Protein AF-A0A959HBD2-F1 (afdb_monomer)

Nearest PDB structures (foldseek):
  2qud-assembly1_B  TM=4.419E-01  e=8.909E+00  Pseudomonas phage PP7
  7o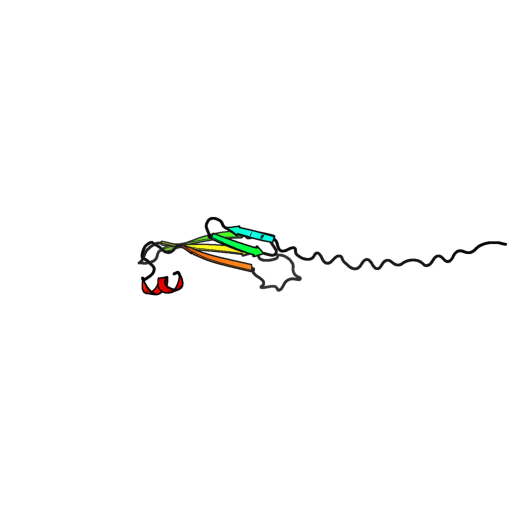fh-assembly1_A  TM=2.709E-01  e=4.183E+00  Enterobacteria phage f1

Mean predicted aligned error: 11.78 Å

Structure (mmCIF, N/CA/C/O backbone):
data_AF-A0A959HBD2-F1
#
_entry.id   AF-A0A959HBD2-F1
#
loop_
_atom_site.group_PDB
_atom_site.id
_atom_site.type_symbol
_atom_site.label_atom_id
_atom_site.label_alt_id
_atom_site.label_comp_id
_atom_site.label_asym_id
_atom_site.label_entity_id
_atom_site.label_seq_id
_atom_site.pdbx_PDB_ins_code
_atom_site.Cartn_x
_atom_site.Cartn_y
_atom_site.Cartn_z
_atom_site.occupancy
_atom_site.B_iso_or_equiv
_atom_sit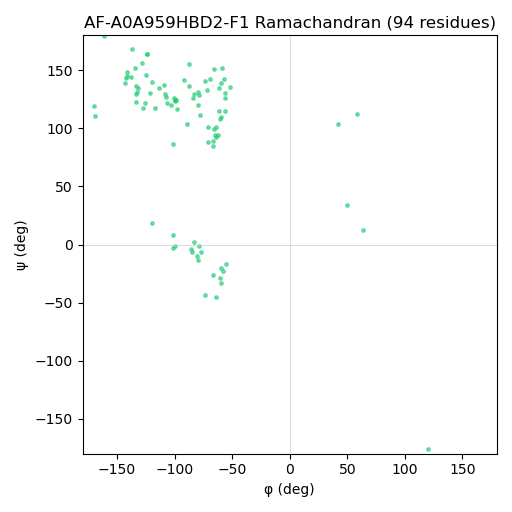e.auth_seq_id
_atom_site.auth_co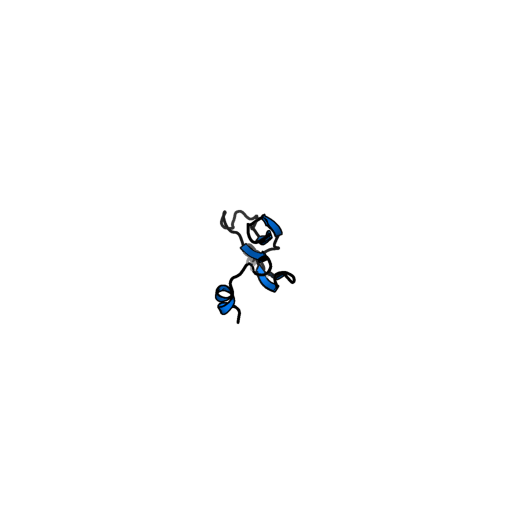mp_id
_atom_site.auth_asym_id
_atom_site.auth_atom_id
_atom_site.pdbx_PDB_model_num
ATOM 1 N N . MET A 1 1 ? 52.341 -26.672 -53.019 1.00 40.62 1 MET A N 1
ATOM 2 C CA . MET A 1 1 ? 52.830 -25.430 -52.376 1.00 40.62 1 MET A CA 1
ATOM 3 C C . MET A 1 1 ? 51.795 -24.353 -52.693 1.00 40.62 1 MET A C 1
ATOM 5 O O . MET A 1 1 ? 51.569 -24.148 -53.867 1.00 40.62 1 MET A O 1
ATOM 9 N N . ARG A 1 2 ? 51.063 -23.693 -51.794 1.00 46.66 2 ARG A N 1
ATOM 10 C CA . ARG A 1 2 ? 51.211 -23.466 -50.356 1.00 46.66 2 ARG A CA 1
ATOM 11 C C . ARG A 1 2 ? 49.883 -22.825 -49.862 1.00 46.66 2 ARG A C 1
ATOM 13 O O . ARG A 1 2 ? 49.542 -21.766 -50.361 1.00 46.66 2 ARG A O 1
ATOM 20 N N . HIS A 1 3 ? 49.195 -23.506 -48.935 1.00 43.81 3 HIS A N 1
ATOM 21 C CA . HIS A 1 3 ? 48.208 -23.046 -47.921 1.00 43.81 3 HIS A CA 1
ATOM 22 C C . HIS A 1 3 ? 46.924 -22.313 -48.384 1.00 43.81 3 HIS A C 1
ATOM 24 O O . HIS A 1 3 ? 46.981 -21.236 -48.956 1.00 43.81 3 HIS A O 1
ATOM 30 N N . CYS A 1 4 ? 45.725 -22.900 -48.238 1.00 53.12 4 CYS A N 1
ATOM 31 C CA . CYS A 1 4 ? 44.923 -22.971 -46.996 1.00 53.12 4 CYS A CA 1
ATOM 32 C C . CYS A 1 4 ? 44.910 -21.659 -46.199 1.00 53.12 4 CYS A C 1
ATOM 34 O O . CYS A 1 4 ? 45.856 -21.432 -45.456 1.00 53.12 4 CYS A O 1
ATOM 36 N N . LEU A 1 5 ? 43.819 -20.885 -46.259 1.00 47.75 5 LEU A N 1
ATOM 37 C CA . LEU A 1 5 ? 43.005 -20.601 -45.068 1.00 47.75 5 LEU A CA 1
ATOM 38 C C . LEU A 1 5 ? 41.682 -19.920 -45.468 1.00 47.75 5 LEU A C 1
ATOM 40 O O . LEU A 1 5 ? 41.653 -18.770 -45.894 1.00 47.75 5 LEU A O 1
ATOM 44 N N . PHE A 1 6 ? 40.588 -20.662 -45.311 1.00 52.94 6 PHE A N 1
ATOM 45 C CA . PHE A 1 6 ? 39.228 -20.141 -45.200 1.00 52.94 6 PHE A CA 1
ATOM 46 C C . PHE A 1 6 ? 39.175 -19.146 -44.029 1.00 52.94 6 PHE A C 1
ATOM 48 O O . PHE A 1 6 ? 39.332 -19.558 -42.882 1.00 52.94 6 PHE A O 1
ATOM 55 N N . ILE A 1 7 ? 38.919 -17.864 -44.287 1.00 58.25 7 ILE A N 1
ATOM 56 C CA . ILE A 1 7 ? 38.490 -16.927 -43.240 1.00 58.25 7 ILE A CA 1
ATOM 57 C C . ILE A 1 7 ? 36.980 -16.776 -43.396 1.00 58.25 7 ILE A C 1
ATOM 59 O O . ILE A 1 7 ? 36.477 -15.926 -44.126 1.00 58.25 7 ILE A O 1
ATOM 63 N N . PHE A 1 8 ? 36.259 -17.689 -42.748 1.00 49.16 8 PHE A N 1
ATOM 64 C CA . PHE A 1 8 ? 34.825 -17.580 -42.522 1.00 49.16 8 PHE A CA 1
ATOM 65 C C . PHE A 1 8 ? 34.641 -16.458 -41.494 1.00 49.16 8 PHE A C 1
ATOM 67 O O . PHE A 1 8 ? 34.942 -16.634 -40.313 1.00 49.16 8 PHE A O 1
ATOM 74 N N . LEU A 1 9 ? 34.264 -15.267 -41.963 1.00 55.44 9 LEU A N 1
ATOM 75 C CA . LEU A 1 9 ? 34.017 -14.109 -41.111 1.00 55.44 9 LEU A CA 1
ATOM 76 C C . LEU A 1 9 ? 32.791 -14.427 -40.244 1.00 55.44 9 LEU A C 1
ATOM 78 O O . LEU A 1 9 ? 31.654 -14.389 -40.707 1.00 55.44 9 LEU A O 1
ATOM 82 N N . LEU A 1 10 ? 33.041 -14.828 -39.000 1.00 53.75 10 LEU A N 1
ATOM 83 C CA . LEU A 1 10 ? 32.023 -15.159 -38.013 1.00 53.75 10 LEU A CA 1
ATOM 84 C C . LEU A 1 10 ? 31.340 -13.850 -37.591 1.00 53.75 10 LEU A C 1
ATOM 86 O O . LEU A 1 10 ? 31.773 -13.175 -36.659 1.00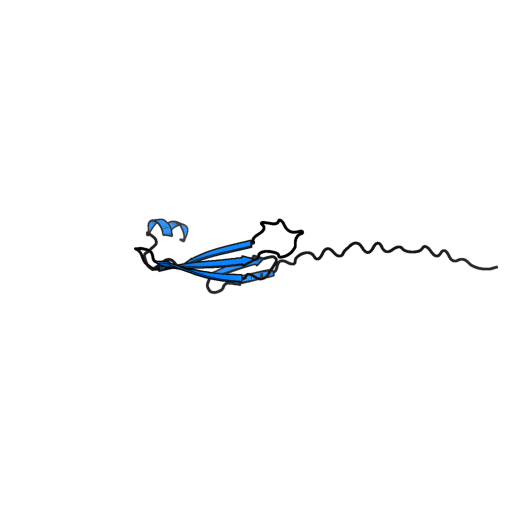 53.75 10 LEU A O 1
ATOM 90 N N . THR A 1 11 ? 30.296 -13.448 -38.315 1.00 60.59 11 THR A N 1
ATOM 91 C CA . THR A 1 11 ? 29.377 -12.399 -37.874 1.00 60.59 11 THR A CA 1
ATOM 92 C C . THR A 1 11 ? 28.631 -12.924 -36.655 1.00 60.59 11 THR A C 1
ATOM 94 O O . THR A 1 11 ? 27.590 -13.570 -36.773 1.00 60.59 11 THR A O 1
ATOM 97 N N . VAL A 1 12 ? 29.193 -12.694 -35.470 1.00 65.44 12 VAL A N 1
ATOM 98 C CA . VAL A 1 12 ? 28.472 -12.841 -34.208 1.00 65.44 12 VAL A CA 1
ATOM 99 C C . VAL A 1 12 ? 27.360 -11.799 -34.239 1.00 65.44 12 VAL A C 1
ATOM 101 O O . VAL A 1 12 ? 27.603 -10.609 -34.053 1.00 65.44 12 VAL A O 1
ATOM 104 N N . ALA A 1 13 ? 26.141 -12.243 -34.540 1.00 62.56 13 ALA A N 1
ATOM 105 C CA . ALA A 1 13 ? 24.945 -11.456 -34.317 1.00 62.56 13 ALA A CA 1
ATOM 106 C C . ALA A 1 13 ? 24.831 -11.243 -32.803 1.00 62.56 13 ALA A C 1
ATOM 108 O O . ALA A 1 13 ? 24.323 -12.095 -32.076 1.00 62.56 13 ALA A O 1
ATOM 109 N N . ALA A 1 14 ? 25.377 -10.128 -32.319 1.00 61.97 14 ALA A N 1
ATOM 110 C CA . ALA A 1 14 ? 25.108 -9.629 -30.985 1.00 61.97 14 ALA A CA 1
ATOM 111 C C . ALA A 1 14 ? 23.635 -9.205 -30.961 1.00 61.97 14 ALA A C 1
ATOM 113 O O . ALA A 1 14 ? 23.293 -8.061 -31.253 1.00 61.97 14 ALA A O 1
ATOM 114 N N . GLY A 1 15 ? 22.748 -10.168 -30.702 1.00 63.91 15 GLY A N 1
ATOM 115 C CA . GLY A 1 15 ? 21.368 -9.865 -30.355 1.00 63.91 15 GLY A CA 1
ATOM 116 C C . GLY A 1 15 ? 21.369 -8.953 -29.125 1.00 63.91 15 GLY A C 1
ATOM 117 O O . GLY A 1 15 ? 22.231 -9.124 -28.254 1.00 63.91 15 GLY A O 1
ATOM 118 N N . PRO A 1 16 ? 20.463 -7.967 -29.043 1.00 63.25 16 PRO A N 1
ATOM 119 C CA . PRO A 1 16 ? 20.385 -7.116 -27.868 1.00 63.25 16 PRO A CA 1
ATOM 120 C C . PRO A 1 16 ? 20.191 -8.002 -26.635 1.00 63.25 16 PRO A C 1
ATOM 122 O O . PRO A 1 16 ? 19.289 -8.841 -26.601 1.00 63.25 16 PRO A O 1
ATOM 125 N N . LEU A 1 17 ? 21.057 -7.832 -25.631 1.00 59.62 17 LEU A N 1
ATOM 126 C CA . LEU A 1 17 ? 20.826 -8.376 -24.299 1.00 59.62 17 LEU A CA 1
ATOM 127 C C . LEU A 1 17 ? 19.556 -7.691 -23.785 1.00 59.62 17 LEU A C 1
ATOM 129 O O . LEU A 1 17 ? 19.607 -6.566 -23.291 1.00 59.62 17 LEU A O 1
ATOM 133 N N . ALA A 1 18 ? 18.401 -8.329 -23.965 1.00 59.19 18 ALA A N 1
ATOM 134 C CA . ALA A 1 18 ? 17.186 -7.890 -23.308 1.00 59.19 18 ALA A CA 1
ATOM 135 C C . ALA A 1 18 ? 17.463 -7.962 -21.803 1.00 59.19 18 ALA A C 1
ATOM 137 O O . ALA A 1 18 ? 17.646 -9.048 -21.249 1.00 59.19 18 ALA A O 1
ATOM 138 N N . ALA A 1 19 ? 17.579 -6.804 -21.154 1.00 60.59 19 ALA A N 1
ATOM 139 C CA . ALA A 1 19 ? 17.713 -6.725 -19.712 1.00 60.59 19 ALA A CA 1
ATOM 140 C C . ALA A 1 19 ? 16.406 -7.250 -19.110 1.00 60.59 19 ALA A C 1
ATOM 142 O O . ALA A 1 19 ? 15.417 -6.528 -19.015 1.00 60.59 19 ALA A O 1
ATOM 143 N N . GLN A 1 20 ? 16.373 -8.538 -18.768 1.00 62.81 20 GLN A N 1
ATOM 144 C CA . GLN A 1 20 ? 15.231 -9.123 -18.088 1.00 62.81 20 GLN A CA 1
ATOM 145 C C . GLN A 1 20 ? 15.086 -8.406 -16.748 1.00 62.81 20 GLN A C 1
ATOM 147 O O . GLN A 1 20 ? 15.978 -8.473 -15.899 1.00 62.81 20 GLN A O 1
ATOM 152 N N . GLN A 1 21 ? 13.983 -7.676 -16.583 1.00 70.19 21 GLN A N 1
ATOM 153 C CA . GLN A 1 21 ? 13.707 -6.940 -15.359 1.00 70.19 21 GLN A CA 1
ATOM 154 C C . GLN A 1 21 ? 13.631 -7.940 -14.204 1.00 70.19 21 GLN A C 1
ATOM 156 O O . GLN A 1 21 ? 12.725 -8.772 -14.128 1.00 70.19 21 GLN A O 1
ATOM 161 N N . LYS A 1 22 ? 14.655 -7.925 -13.347 1.00 84.25 22 LYS A N 1
ATOM 162 C CA . LYS A 1 22 ? 14.803 -8.905 -12.276 1.00 84.25 22 LYS A CA 1
ATOM 163 C C . LYS A 1 22 ? 13.855 -8.540 -11.144 1.00 84.25 22 LYS A C 1
ATOM 165 O O . LYS A 1 22 ? 14.073 -7.543 -10.459 1.00 84.25 22 LYS A O 1
ATOM 170 N N . TRP A 1 23 ? 12.839 -9.372 -10.945 1.00 92.62 23 TRP A N 1
ATOM 171 C CA . TRP A 1 23 ? 11.956 -9.282 -9.790 1.00 92.62 23 TRP A CA 1
ATOM 172 C C . TRP A 1 23 ? 12.771 -9.493 -8.515 1.00 92.62 23 TRP A C 1
ATOM 174 O O . TRP A 1 23 ? 13.631 -10.378 -8.449 1.00 92.62 23 TRP A O 1
ATOM 184 N N . LYS A 1 24 ? 12.532 -8.642 -7.523 1.00 93.50 24 LYS A N 1
ATOM 185 C CA . LYS A 1 24 ? 13.163 -8.703 -6.208 1.00 93.50 24 LYS A CA 1
ATOM 186 C C . LYS A 1 24 ? 12.082 -8.756 -5.146 1.00 93.50 24 LYS A C 1
ATOM 188 O O . LYS A 1 24 ? 11.035 -8.130 -5.297 1.00 93.50 24 LYS A O 1
ATOM 193 N N . ASP A 1 25 ? 12.359 -9.481 -4.075 1.00 96.31 25 ASP A N 1
ATOM 194 C CA . ASP A 1 25 ? 11.464 -9.521 -2.929 1.00 96.31 25 ASP A CA 1
ATOM 195 C C . ASP A 1 25 ? 11.517 -8.196 -2.176 1.00 96.31 25 ASP A C 1
ATOM 197 O O . ASP A 1 25 ? 12.586 -7.664 -1.874 1.00 96.31 25 ASP A O 1
ATOM 201 N N . PHE A 1 26 ? 10.336 -7.692 -1.861 1.00 96.44 26 PHE A N 1
ATOM 202 C CA . PHE A 1 26 ? 10.093 -6.583 -0.967 1.00 96.44 26 PHE A CA 1
ATOM 203 C C . PHE A 1 26 ? 9.355 -7.111 0.263 1.00 96.44 26 PHE A C 1
ATOM 205 O O . PHE A 1 26 ? 8.397 -7.879 0.149 1.00 96.44 26 PHE A O 1
ATOM 212 N N . GLN A 1 27 ? 9.799 -6.696 1.446 1.00 97.44 27 GLN A N 1
ATOM 213 C CA . GLN A 1 27 ? 9.187 -7.067 2.714 1.00 97.44 27 GLN A CA 1
ATOM 214 C C . GLN A 1 27 ? 8.858 -5.802 3.502 1.00 97.44 27 GLN A C 1
ATOM 216 O O . GLN A 1 27 ? 9.760 -5.033 3.829 1.00 97.44 27 GLN A O 1
ATOM 221 N N . SER A 1 28 ? 7.580 -5.627 3.838 1.00 96.19 28 SER A N 1
ATOM 222 C CA . SER A 1 28 ? 7.140 -4.624 4.804 1.00 96.19 28 SER A CA 1
ATOM 223 C C . SER A 1 28 ? 6.953 -5.304 6.152 1.00 96.19 28 SER A C 1
ATOM 225 O O . SER A 1 28 ? 6.140 -6.220 6.286 1.00 96.19 28 SER A O 1
ATOM 227 N N . PHE A 1 29 ? 7.744 -4.889 7.141 1.00 94.94 29 PHE A N 1
ATOM 228 C CA . PHE A 1 29 ? 7.617 -5.406 8.502 1.00 94.94 29 PHE A CA 1
ATOM 229 C C . PHE A 1 29 ? 6.373 -4.848 9.191 1.00 94.94 29 PHE A C 1
ATOM 231 O O . PHE A 1 29 ? 5.636 -5.632 9.778 1.00 94.94 29 PHE A O 1
ATOM 238 N N . GLU A 1 30 ? 6.114 -3.547 9.038 1.00 93.88 30 GLU A N 1
ATOM 239 C CA . GLU A 1 30 ? 4.920 -2.871 9.570 1.00 93.88 30 GLU A CA 1
ATOM 240 C C . GLU A 1 30 ? 3.636 -3.400 8.918 1.00 93.88 30 GLU A C 1
ATOM 242 O O . GLU A 1 30 ? 2.684 -3.751 9.601 1.00 93.88 30 GLU A O 1
ATOM 247 N N . GLY A 1 31 ? 3.631 -3.558 7.590 1.00 93.12 31 GLY A N 1
ATOM 248 C CA . GLY A 1 31 ? 2.475 -4.090 6.862 1.00 93.12 31 GLY A CA 1
ATOM 249 C C . GLY A 1 31 ? 2.334 -5.615 6.921 1.00 93.12 31 GLY A C 1
ATOM 250 O O . GLY A 1 31 ? 1.422 -6.162 6.307 1.00 93.12 31 GLY A O 1
ATOM 251 N N . HIS A 1 32 ? 3.256 -6.317 7.588 1.00 95.25 32 HIS A N 1
ATOM 252 C CA . HIS A 1 32 ? 3.280 -7.779 7.712 1.00 95.25 32 HIS A CA 1
ATOM 253 C C . HIS A 1 32 ? 3.133 -8.555 6.388 1.00 95.25 32 HIS A C 1
ATOM 255 O O . HIS A 1 32 ? 2.581 -9.655 6.357 1.00 95.25 32 HIS A O 1
ATOM 261 N N . PHE A 1 33 ? 3.670 -8.021 5.288 1.00 95.50 33 PHE A N 1
ATOM 262 C CA . PHE A 1 33 ? 3.591 -8.659 3.974 1.00 95.50 33 PHE A CA 1
ATOM 263 C C . PHE A 1 33 ? 4.955 -8.792 3.298 1.00 95.50 33 PHE A C 1
ATOM 265 O O . PHE A 1 33 ? 5.900 -8.036 3.543 1.00 95.50 33 PHE A O 1
ATOM 272 N N . ARG A 1 34 ? 5.037 -9.762 2.385 1.00 97.31 34 ARG A N 1
ATOM 273 C CA . ARG A 1 34 ? 6.155 -9.935 1.457 1.00 97.31 34 ARG A CA 1
ATOM 274 C C . ARG A 1 34 ? 5.610 -10.156 0.054 1.00 97.31 34 ARG A C 1
ATOM 276 O O . ARG A 1 34 ? 4.743 -11.002 -0.138 1.00 97.31 34 ARG A O 1
ATOM 283 N N . VAL A 1 35 ? 6.137 -9.417 -0.914 1.00 96.56 35 VAL A N 1
ATOM 284 C CA . VAL A 1 35 ? 5.764 -9.514 -2.332 1.00 96.56 35 VAL A CA 1
ATOM 285 C C . VAL A 1 35 ? 7.006 -9.368 -3.201 1.00 96.56 35 VAL A C 1
ATOM 287 O O . VAL A 1 35 ? 7.927 -8.646 -2.833 1.00 96.56 35 VAL A O 1
ATOM 290 N N . SER A 1 36 ? 7.050 -10.013 -4.363 1.00 96.56 36 SER A N 1
ATOM 291 C CA . SER A 1 36 ? 8.088 -9.725 -5.357 1.00 96.56 36 SER A CA 1
ATOM 292 C C . SER A 1 36 ? 7.625 -8.583 -6.262 1.00 96.56 36 SER A C 1
ATOM 294 O O . SER A 1 36 ? 6.480 -8.575 -6.711 1.00 96.56 36 SER A O 1
ATOM 296 N N . ALA A 1 37 ? 8.516 -7.639 -6.556 1.00 93.94 37 ALA A N 1
ATOM 297 C CA . ALA A 1 37 ? 8.251 -6.510 -7.441 1.00 93.94 37 ALA A CA 1
ATOM 298 C C . ALA A 1 37 ? 9.406 -6.309 -8.436 1.00 93.94 37 ALA A C 1
ATOM 300 O O . ALA A 1 37 ? 10.557 -6.648 -8.144 1.00 93.94 37 ALA A O 1
ATOM 301 N N . PRO A 1 38 ? 9.134 -5.751 -9.626 1.00 92.12 38 PRO A N 1
ATOM 302 C CA . PRO A 1 38 ? 10.150 -5.567 -10.657 1.00 92.12 38 PRO A CA 1
ATOM 303 C C . PRO A 1 38 ? 10.991 -4.288 -10.451 1.00 92.12 38 PRO A C 1
ATOM 305 O O . PRO A 1 38 ? 11.875 -3.985 -11.253 1.00 92.12 38 PRO A O 1
ATOM 308 N N . GL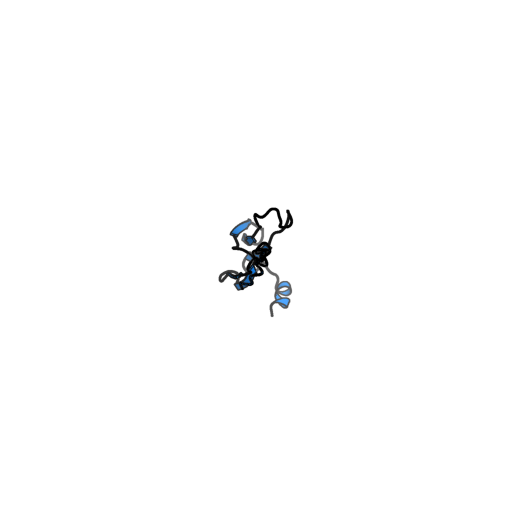Y A 1 39 ? 10.743 -3.549 -9.368 1.00 90.94 39 GLY A N 1
ATOM 309 C CA . GLY A 1 39 ? 11.475 -2.356 -8.962 1.00 90.94 39 GLY A CA 1
ATOM 310 C C . GLY A 1 39 ? 11.251 -2.033 -7.486 1.00 90.94 39 GLY A C 1
ATOM 311 O O . GLY A 1 39 ? 10.546 -2.755 -6.783 1.00 90.94 39 GLY A O 1
ATOM 312 N N . GLU A 1 40 ? 11.881 -0.961 -7.015 1.00 93.56 40 GLU A N 1
ATOM 313 C CA . GLU A 1 40 ? 11.764 -0.513 -5.625 1.00 93.56 40 GLU A CA 1
ATOM 314 C C . GLU A 1 40 ? 10.456 0.255 -5.417 1.00 93.56 40 GLU A C 1
ATOM 316 O O . GLU A 1 40 ? 10.123 1.157 -6.191 1.00 93.56 40 GLU A O 1
ATOM 321 N N . PHE A 1 41 ? 9.709 -0.106 -4.372 1.00 95.94 41 PHE A N 1
ATOM 322 C CA . PHE A 1 41 ? 8.496 0.616 -4.011 1.00 95.94 41 PHE A CA 1
ATOM 323 C C . PHE A 1 41 ? 8.815 1.968 -3.384 1.00 95.94 41 PHE A C 1
ATOM 325 O O . PHE A 1 41 ? 9.713 2.102 -2.555 1.00 95.94 41 PHE A O 1
ATOM 332 N N . ARG A 1 42 ? 8.006 2.961 -3.748 1.00 95.69 42 ARG A N 1
ATOM 333 C CA . ARG A 1 42 ? 7.833 4.194 -2.987 1.00 95.69 42 ARG A CA 1
ATOM 334 C C . ARG A 1 42 ? 6.662 4.005 -2.039 1.00 95.69 42 ARG A C 1
ATOM 336 O O . ARG A 1 42 ? 5.662 3.403 -2.420 1.00 95.69 42 ARG A O 1
ATOM 343 N N . GLU A 1 43 ? 6.785 4.537 -0.836 1.00 96.44 43 GLU A N 1
ATOM 344 C CA . GLU A 1 43 ? 5.741 4.479 0.180 1.00 96.44 43 GLU A CA 1
ATOM 345 C C . GLU A 1 43 ? 5.123 5.862 0.376 1.00 96.44 43 GLU A C 1
ATOM 347 O O . GLU A 1 43 ? 5.822 6.879 0.411 1.00 96.44 43 GLU A O 1
ATOM 352 N N . LYS A 1 44 ? 3.799 5.898 0.492 1.00 96.75 44 LYS A N 1
ATOM 353 C CA . LYS A 1 44 ? 3.051 7.070 0.925 1.00 96.75 44 LYS A CA 1
ATOM 354 C C . LYS A 1 44 ? 2.027 6.639 1.963 1.00 96.75 44 LYS A C 1
ATOM 356 O O . LYS A 1 44 ? 1.215 5.759 1.689 1.00 96.75 44 LYS A O 1
ATOM 361 N N . THR A 1 45 ? 2.014 7.343 3.088 1.00 97.06 45 THR A N 1
ATOM 362 C CA . THR A 1 45 ? 0.936 7.252 4.070 1.00 97.06 45 THR A CA 1
ATOM 363 C C . THR A 1 45 ? 0.109 8.527 4.026 1.00 97.06 45 THR A C 1
ATOM 365 O O . THR A 1 45 ? 0.653 9.632 4.062 1.00 97.06 45 THR A O 1
ATOM 368 N N . ASP A 1 46 ? -1.204 8.376 3.927 1.00 96.12 46 ASP A N 1
ATOM 369 C CA . ASP A 1 46 ? -2.165 9.468 4.065 1.00 96.12 46 ASP A CA 1
ATOM 370 C C . ASP A 1 46 ? -3.171 9.112 5.158 1.00 96.12 46 ASP A C 1
ATOM 372 O O . ASP A 1 46 ? -3.257 7.963 5.590 1.00 96.12 46 ASP A O 1
ATOM 376 N N . SER A 1 47 ? -3.919 10.080 5.666 1.00 95.69 47 SER A N 1
ATOM 377 C CA . SER A 1 47 ? -4.930 9.790 6.678 1.00 95.69 47 SER A CA 1
ATOM 378 C C . SER A 1 47 ? -6.171 10.630 6.494 1.00 95.69 47 SER A C 1
ATOM 380 O O . SER A 1 47 ? -6.093 11.812 6.170 1.00 95.69 47 SER A O 1
ATOM 382 N N . ILE A 1 48 ? -7.315 10.015 6.769 1.00 95.44 48 ILE A N 1
ATOM 383 C CA . ILE A 1 48 ? -8.605 10.693 6.769 1.00 95.44 48 ILE A CA 1
ATOM 384 C C . ILE A 1 48 ? -9.231 10.605 8.156 1.00 95.44 48 ILE A C 1
ATOM 386 O O . 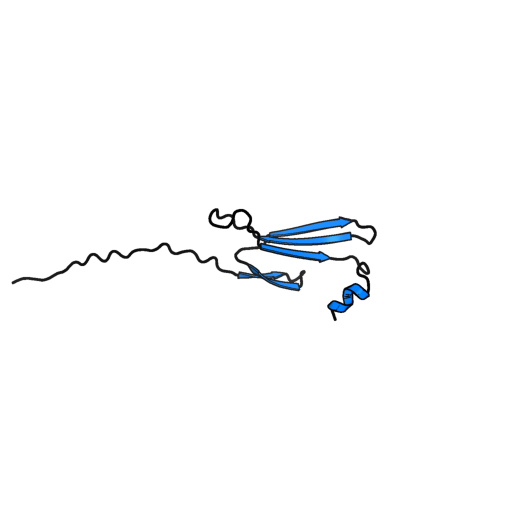ILE A 1 48 ? -9.157 9.572 8.825 1.00 95.44 48 ILE A O 1
ATOM 390 N N . GLU A 1 49 ? -9.850 11.699 8.583 1.00 95.81 49 GLU A N 1
ATOM 391 C CA . GLU A 1 49 ? -10.688 11.705 9.778 1.00 95.81 49 GLU A CA 1
ATOM 392 C C . GLU A 1 49 ? -12.084 11.205 9.411 1.00 95.81 49 GLU A C 1
ATOM 394 O O . GLU A 1 49 ? -12.699 11.680 8.452 1.00 95.81 49 GLU A O 1
ATOM 399 N N . THR A 1 50 ? -12.588 10.243 10.179 1.00 90.88 50 THR A N 1
ATOM 400 C CA . THR A 1 50 ? -13.936 9.692 10.020 1.00 90.88 50 THR A CA 1
ATOM 401 C C . THR A 1 50 ? -14.705 9.815 11.339 1.00 90.88 50 THR A C 1
ATOM 403 O O . THR A 1 50 ? -14.087 9.989 12.392 1.00 90.88 50 THR A O 1
ATOM 406 N N . PRO A 1 51 ? -16.044 9.683 11.341 1.00 92.25 51 PRO A N 1
ATOM 407 C CA . PRO A 1 51 ? -16.821 9.704 12.582 1.00 92.25 51 PRO A CA 1
ATOM 408 C C . PRO A 1 51 ? -16.417 8.631 13.605 1.00 92.25 51 PRO A C 1
ATOM 410 O O . PRO A 1 51 ? -16.669 8.805 14.793 1.00 92.25 51 PRO A O 1
ATOM 413 N N . VAL A 1 52 ? -15.793 7.537 13.153 1.00 88.81 52 VAL A N 1
ATOM 414 C CA . VAL A 1 52 ? -15.348 6.413 13.997 1.00 88.81 52 VAL A CA 1
ATOM 415 C C . VAL A 1 52 ? -13.846 6.452 14.304 1.00 88.81 52 VAL A C 1
ATOM 417 O O . VAL A 1 52 ? -13.308 5.519 14.892 1.00 88.81 52 VAL A O 1
ATOM 420 N N . GLY A 1 53 ? -13.161 7.538 13.937 1.00 90.88 53 GLY A N 1
ATOM 421 C CA . GLY A 1 53 ? -11.743 7.760 14.207 1.00 90.88 53 GLY A CA 1
ATOM 422 C C . GLY A 1 53 ? -10.899 7.935 12.948 1.00 90.88 53 GLY A C 1
ATOM 423 O O . GLY A 1 53 ? -11.400 7.974 11.820 1.00 90.88 53 GLY A O 1
ATOM 424 N N . LYS A 1 54 ? -9.588 8.053 13.154 1.00 94.31 54 LYS A N 1
ATOM 425 C CA . LYS A 1 54 ? -8.610 8.267 12.090 1.00 94.31 54 LYS A CA 1
ATOM 426 C C . LYS A 1 54 ? -8.296 6.958 11.369 1.00 94.31 54 LYS A C 1
ATOM 428 O O . LYS A 1 54 ? -7.920 5.982 12.010 1.00 94.31 54 LYS A O 1
ATOM 433 N N . LEU A 1 55 ? -8.395 6.975 10.043 1.00 94.06 55 LEU A N 1
ATOM 434 C CA . LEU A 1 55 ? -7.996 5.877 9.164 1.00 94.06 55 LEU A CA 1
ATOM 435 C C . LEU A 1 55 ? -6.695 6.267 8.456 1.00 94.06 55 LEU A C 1
ATOM 437 O O . LEU A 1 55 ? -6.657 7.296 7.775 1.00 94.06 55 LEU A O 1
ATOM 441 N N . ALA A 1 56 ? -5.633 5.477 8.622 1.00 96.00 56 ALA A N 1
ATOM 442 C CA . ALA A 1 56 ? -4.363 5.697 7.928 1.00 96.00 56 ALA A CA 1
ATOM 443 C C . ALA A 1 56 ? -4.253 4.756 6.725 1.00 96.00 56 ALA A C 1
ATOM 445 O O . ALA A 1 56 ? -4.354 3.548 6.883 1.00 96.00 56 ALA A O 1
ATOM 446 N N . TYR A 1 57 ? -4.054 5.302 5.529 1.00 96.38 57 TYR A N 1
ATOM 447 C CA . TYR A 1 57 ? -3.849 4.545 4.299 1.00 96.38 57 TYR A CA 1
ATOM 448 C C . TYR A 1 57 ? -2.372 4.483 3.968 1.00 96.38 57 TYR A C 1
ATOM 450 O O . TYR A 1 57 ? -1.749 5.523 3.771 1.00 96.38 57 TYR A O 1
ATOM 458 N N . HIS A 1 58 ? -1.847 3.275 3.818 1.00 97.69 58 HIS A N 1
ATOM 459 C CA . HIS A 1 58 ? -0.478 3.020 3.395 1.00 97.69 58 HIS A CA 1
ATOM 460 C C . HIS A 1 58 ? -0.484 2.504 1.968 1.00 97.69 58 HIS A C 1
ATOM 462 O O . HIS A 1 58 ? -1.181 1.540 1.652 1.00 97.69 58 HIS A O 1
ATOM 468 N N . VAL A 1 59 ? 0.286 3.148 1.097 1.00 97.69 59 VAL A N 1
ATOM 469 C CA . VAL A 1 59 ? 0.373 2.814 -0.324 1.00 97.69 59 VAL A CA 1
ATOM 470 C C . VAL A 1 59 ? 1.832 2.623 -0.706 1.00 97.69 59 VAL A C 1
ATOM 4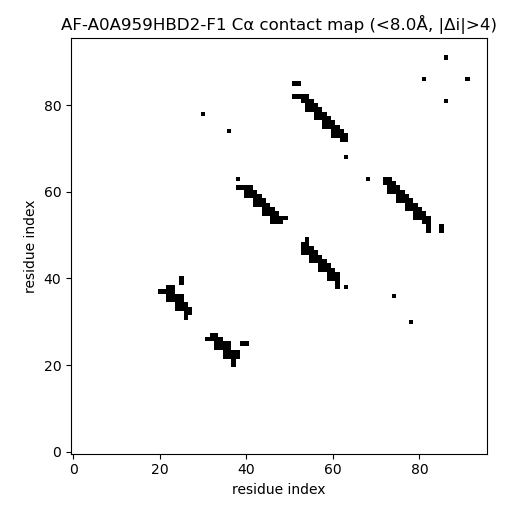72 O O . VAL A 1 59 ? 2.624 3.562 -0.665 1.00 97.69 59 VAL A O 1
ATOM 475 N N . PHE A 1 60 ? 2.165 1.410 -1.134 1.00 97.94 60 PHE A N 1
ATOM 476 C CA . PHE A 1 60 ? 3.453 1.037 -1.705 1.00 97.94 60 PHE A CA 1
ATOM 477 C C . PHE A 1 60 ? 3.272 0.926 -3.209 1.00 97.94 60 PHE A C 1
ATOM 479 O O . PHE A 1 60 ? 2.446 0.131 -3.653 1.00 97.94 60 PHE A O 1
ATOM 486 N N . PHE A 1 61 ? 4.004 1.707 -4.000 1.00 96.38 61 PHE A N 1
ATOM 487 C CA . PHE A 1 61 ? 3.825 1.720 -5.449 1.00 96.38 61 PHE A CA 1
ATOM 488 C C . PHE A 1 61 ? 5.133 1.835 -6.228 1.00 96.38 61 PHE A C 1
ATOM 490 O O . PHE A 1 61 ? 6.088 2.491 -5.813 1.00 96.38 61 PHE A O 1
ATOM 497 N N . TYR A 1 62 ? 5.174 1.166 -7.378 1.00 94.50 62 TYR A N 1
ATOM 498 C CA . TYR A 1 62 ? 6.259 1.229 -8.349 1.00 94.50 62 TYR A CA 1
ATOM 499 C C . TYR A 1 62 ? 5.653 1.403 -9.739 1.00 94.50 62 TYR A C 1
ATOM 501 O O . TYR A 1 62 ? 4.845 0.586 -10.187 1.00 94.50 62 TYR A O 1
ATOM 509 N N . GLN A 1 63 ? 6.061 2.471 -10.418 1.00 92.00 63 GLN A N 1
ATOM 510 C CA . GLN A 1 63 ? 5.704 2.749 -11.801 1.00 92.00 63 GLN A CA 1
ATOM 511 C C . GLN A 1 63 ? 6.993 2.739 -12.631 1.00 92.00 63 GLN A C 1
ATOM 513 O O . GLN A 1 63 ? 7.890 3.539 -12.349 1.00 92.00 63 GLN A O 1
ATOM 518 N N . PRO A 1 64 ? 7.134 1.827 -13.609 1.00 89.38 64 PRO A N 1
ATOM 519 C CA . PRO A 1 64 ? 8.288 1.826 -14.498 1.00 89.38 64 PRO A CA 1
ATOM 520 C C . PRO A 1 64 ? 8.396 3.145 -15.279 1.00 89.38 64 PRO A C 1
ATOM 522 O O . PRO A 1 64 ? 7.402 3.666 -15.773 1.00 89.38 64 PRO A O 1
ATOM 525 N N . GLU A 1 65 ? 9.613 3.669 -15.429 1.00 81.69 65 GLU A N 1
ATOM 526 C CA . GLU A 1 65 ? 9.881 4.903 -16.193 1.00 81.69 65 GLU A CA 1
ATOM 527 C C . GLU A 1 65 ? 10.054 4.648 -17.706 1.00 81.69 65 GLU A C 1
ATOM 529 O O . GLU A 1 65 ? 10.204 5.578 -18.500 1.00 81.69 65 GLU A O 1
ATOM 534 N N . VAL A 1 66 ? 10.083 3.378 -18.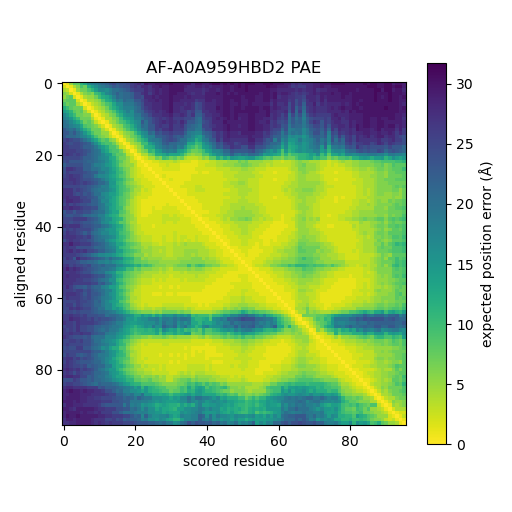120 1.00 74.50 66 VAL A N 1
ATOM 535 C CA . VAL A 1 66 ? 10.449 2.970 -19.481 1.00 74.50 66 VAL A CA 1
ATOM 536 C C . VAL A 1 66 ? 9.238 3.053 -20.412 1.00 74.50 66 VAL A C 1
ATOM 538 O O . VAL A 1 66 ? 8.225 2.403 -20.166 1.00 74.50 66 VAL A O 1
ATOM 541 N N . LYS A 1 67 ? 9.384 3.781 -21.529 1.00 60.53 67 LYS A N 1
ATOM 542 C CA . LYS A 1 67 ? 8.359 3.945 -22.585 1.00 60.53 67 LYS A CA 1
ATOM 543 C C . LYS A 1 67 ? 7.909 2.640 -23.255 1.00 60.53 67 LYS A C 1
ATOM 545 O O . LYS A 1 67 ? 6.849 2.609 -23.861 1.00 60.53 67 LYS A O 1
ATOM 550 N N . ASP A 1 68 ? 8.718 1.587 -23.164 1.00 64.25 68 ASP A N 1
ATOM 551 C CA . ASP A 1 68 ? 8.407 0.265 -23.724 1.00 64.25 68 ASP A CA 1
ATOM 552 C C . ASP A 1 68 ? 7.567 -0.605 -22.766 1.00 64.25 68 ASP A C 1
ATOM 554 O O . ASP A 1 68 ? 7.179 -1.722 -23.111 1.00 64.25 68 ASP A O 1
ATOM 558 N N . SER A 1 69 ? 7.289 -0.115 -21.552 1.00 67.62 69 SER A N 1
ATOM 559 C CA . SER A 1 69 ? 6.256 -0.676 -20.677 1.00 67.62 69 SER A CA 1
ATOM 560 C C . SER A 1 69 ? 4.903 -0.029 -20.985 1.00 67.62 69 SER A C 1
ATOM 562 O O . SER A 1 69 ? 4.859 1.072 -21.524 1.00 67.62 69 SER A O 1
ATOM 564 N N . ALA A 1 70 ? 3.792 -0.711 -20.688 1.00 75.00 70 ALA A N 1
ATOM 565 C CA . ALA A 1 70 ? 2.468 -0.131 -20.912 1.00 75.00 70 ALA A CA 1
ATOM 566 C C . ALA A 1 70 ? 2.343 1.214 -20.168 1.00 75.00 70 ALA A C 1
ATOM 568 O O . ALA A 1 70 ? 2.627 1.274 -18.972 1.00 75.00 70 ALA A O 1
ATOM 569 N N . ASP A 1 71 ? 1.888 2.262 -20.867 1.00 75.75 71 ASP A N 1
ATOM 570 C CA . ASP A 1 71 ? 1.851 3.657 -20.384 1.00 75.75 71 ASP A CA 1
ATOM 571 C C . ASP A 1 71 ? 1.101 3.854 -19.047 1.00 75.75 71 ASP A C 1
ATOM 573 O O . ASP A 1 71 ? 1.246 4.875 -18.376 1.00 75.75 71 ASP A O 1
ATOM 577 N N . ASN A 1 72 ? 0.290 2.878 -18.641 1.00 86.25 72 ASN A N 1
ATOM 578 C CA . ASN A 1 72 ? -0.552 2.886 -17.448 1.00 86.25 72 ASN A CA 1
ATOM 579 C C . ASN A 1 72 ? -0.225 1.760 -16.447 1.00 86.25 72 ASN A C 1
ATOM 581 O O . ASN A 1 72 ? -1.062 1.427 -15.606 1.00 86.25 72 ASN A O 1
ATOM 585 N N . LEU A 1 73 ? 0.957 1.147 -16.534 1.00 89.56 73 LEU A N 1
ATOM 586 C CA . LEU A 1 73 ? 1.348 0.066 -15.634 1.00 89.56 73 LEU A CA 1
ATOM 587 C C . LEU A 1 73 ? 1.832 0.603 -14.281 1.00 89.56 73 LEU A C 1
ATOM 589 O O . LEU A 1 73 ? 2.840 1.301 -14.197 1.00 89.56 73 LEU A O 1
ATOM 593 N N . ILE A 1 74 ? 1.153 0.202 -13.210 1.00 93.06 74 ILE A N 1
ATOM 594 C CA . ILE A 1 74 ? 1.557 0.450 -11.826 1.00 93.06 74 ILE A CA 1
ATOM 595 C C . ILE A 1 74 ? 1.471 -0.852 -11.031 1.00 93.06 74 ILE A C 1
ATOM 597 O O . ILE A 1 74 ? 0.494 -1.593 -11.123 1.00 93.06 74 ILE A O 1
ATOM 601 N N . TYR A 1 75 ? 2.502 -1.128 -10.241 1.00 94.69 75 TYR A N 1
ATOM 602 C CA . TYR A 1 75 ? 2.498 -2.190 -9.243 1.00 94.69 75 TYR A CA 1
ATOM 603 C C . TYR A 1 75 ? 2.209 -1.545 -7.897 1.00 94.69 75 TYR A C 1
ATOM 605 O O . TYR A 1 75 ? 2.919 -0.611 -7.525 1.00 94.69 75 TYR A O 1
ATOM 613 N N . MET A 1 76 ? 1.180 -2.006 -7.185 1.00 96.31 76 MET A N 1
ATOM 614 C CA . MET A 1 76 ? 0.748 -1.369 -5.943 1.00 96.31 76 MET A CA 1
ATOM 615 C C . MET A 1 76 ? 0.277 -2.385 -4.904 1.00 96.31 76 MET A C 1
ATOM 617 O O . MET A 1 76 ? -0.447 -3.323 -5.230 1.00 96.31 76 MET A O 1
ATOM 621 N N . VAL A 1 77 ? 0.659 -2.153 -3.651 1.00 97.44 77 VAL A N 1
ATOM 622 C CA . VAL A 1 77 ? 0.078 -2.783 -2.462 1.00 97.44 77 VAL A CA 1
ATOM 623 C C . VAL A 1 77 ? -0.452 -1.663 -1.578 1.00 97.44 77 VAL A C 1
ATOM 625 O O . VAL A 1 77 ? 0.262 -0.696 -1.317 1.00 97.44 77 VAL A O 1
ATOM 628 N N . SER A 1 78 ? -1.694 -1.780 -1.118 1.00 96.56 78 SER A N 1
ATOM 629 C CA . SER A 1 78 ? -2.283 -0.813 -0.196 1.00 96.56 78 SER A CA 1
ATOM 630 C C . SER A 1 78 ? -2.991 -1.509 0.953 1.00 96.56 78 SER A C 1
ATOM 632 O O . SER A 1 78 ? -3.743 -2.455 0.720 1.00 96.56 78 SER A O 1
ATOM 634 N N . TYR A 1 79 ? -2.792 -1.003 2.164 1.00 95.25 79 TYR A N 1
ATOM 635 C CA . TYR A 1 79 ? -3.522 -1.419 3.359 1.00 95.25 79 TYR A CA 1
ATOM 636 C C . TYR A 1 79 ? -3.918 -0.190 4.179 1.00 95.25 79 TYR A C 1
ATOM 638 O O . TYR A 1 79 ? -3.466 0.924 3.897 1.00 95.25 79 TYR A O 1
ATOM 646 N N . CYS A 1 80 ? -4.795 -0.371 5.163 1.00 93.12 80 CYS A N 1
ATOM 647 C CA . CYS A 1 80 ? -5.173 0.716 6.053 1.00 93.12 80 CYS A CA 1
ATOM 648 C C . CYS A 1 80 ? -5.260 0.273 7.510 1.00 93.12 80 CYS A C 1
ATOM 650 O O . CYS A 1 80 ? -5.689 -0.843 7.804 1.00 93.12 80 CYS A O 1
ATOM 652 N N . ASP A 1 81 ? -4.864 1.180 8.398 1.00 92.75 81 ASP A N 1
ATOM 653 C CA . ASP A 1 81 ? -4.952 0.996 9.840 1.00 92.75 81 ASP A CA 1
ATOM 654 C C . ASP A 1 81 ? -6.311 1.498 10.304 1.00 92.75 81 ASP A C 1
ATOM 656 O O . ASP A 1 81 ? -6.548 2.709 10.394 1.00 92.75 81 ASP A O 1
ATOM 660 N N . TYR A 1 82 ? -7.214 0.562 10.578 1.00 90.38 82 TYR A N 1
ATOM 661 C CA . TYR A 1 82 ? -8.510 0.893 11.148 1.00 90.38 82 TYR A CA 1
ATOM 662 C C . TYR A 1 82 ? -8.361 1.369 12.597 1.00 90.38 82 TYR A C 1
ATOM 664 O O . TYR A 1 82 ? -7.561 0.808 13.355 1.00 90.38 82 TYR A O 1
ATOM 672 N N . PRO A 1 83 ? -9.161 2.365 13.019 1.00 89.94 83 PRO A N 1
ATOM 673 C CA . PRO A 1 83 ? -9.235 2.716 14.423 1.00 89.94 83 PRO A CA 1
ATOM 674 C C . PRO A 1 83 ? -9.681 1.503 15.258 1.00 89.94 83 PRO A C 1
ATOM 676 O O . PRO A 1 83 ? -10.419 0.641 14.766 1.00 89.94 83 PRO A O 1
ATOM 679 N N . PRO A 1 84 ? -9.276 1.426 16.538 1.00 85.38 84 PRO A N 1
ATOM 680 C CA . PRO A 1 84 ? -9.760 0.386 17.435 1.00 85.38 84 PRO A CA 1
ATOM 681 C C . PRO A 1 84 ? -11.291 0.328 17.438 1.00 85.38 84 PRO A C 1
ATOM 683 O O . PRO A 1 84 ? -11.947 1.364 17.517 1.00 85.38 84 PRO A O 1
ATOM 686 N N . PHE A 1 85 ? -11.846 -0.885 17.379 1.00 81.62 85 PHE A N 1
ATOM 687 C CA . PHE A 1 85 ? -13.295 -1.141 17.368 1.00 81.62 85 PHE A CA 1
ATOM 688 C C . PHE A 1 85 ? -14.057 -0.580 16.153 1.00 81.62 85 PHE A C 1
ATOM 690 O O . PHE A 1 85 ? -15.282 -0.560 16.173 1.00 81.62 85 PHE A O 1
ATOM 697 N N . ALA A 1 86 ? -13.364 -0.135 15.098 1.00 81.81 86 ALA A N 1
ATOM 698 C CA . ALA A 1 86 ? -14.014 0.365 13.884 1.00 81.81 86 ALA A CA 1
ATOM 699 C C . ALA A 1 86 ? -14.508 -0.745 12.942 1.00 81.81 86 ALA A C 1
ATOM 701 O O . ALA A 1 86 ? -15.252 -0.458 12.008 1.00 81.81 86 ALA A O 1
ATOM 702 N N . LEU A 1 87 ? -14.076 -1.989 13.163 1.00 78.00 87 LEU A N 1
ATOM 703 C CA . LEU A 1 87 ? -14.578 -3.160 12.452 1.00 78.00 87 LEU A CA 1
ATOM 704 C C . LEU A 1 87 ? -15.582 -3.886 13.343 1.00 78.00 87 LEU A C 1
ATOM 706 O O . LEU A 1 87 ? -15.264 -4.231 14.485 1.00 78.00 87 LEU A O 1
ATOM 710 N N . ASP A 1 88 ? -16.776 -4.116 12.806 1.00 76.31 88 ASP A N 1
ATOM 711 C CA . ASP A 1 88 ? -17.798 -4.910 13.474 1.00 76.31 88 ASP A CA 1
ATOM 712 C C . ASP A 1 88 ? -17.339 -6.370 13.610 1.00 76.31 88 ASP A C 1
ATOM 714 O O . ASP A 1 88 ? -16.547 -6.885 12.815 1.00 76.31 88 ASP A O 1
ATOM 718 N N . ALA A 1 89 ? -17.820 -7.052 14.653 1.00 69.38 89 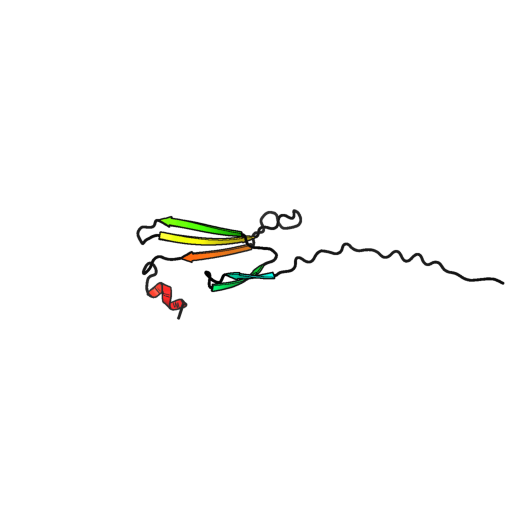ALA A N 1
ATOM 719 C CA . ALA A 1 89 ? -17.383 -8.411 14.979 1.00 69.38 89 ALA A CA 1
ATOM 720 C C . ALA A 1 89 ? -17.661 -9.414 13.839 1.00 69.38 89 ALA A C 1
ATOM 722 O O . ALA A 1 89 ? -16.857 -10.318 13.608 1.00 69.38 89 ALA A O 1
ATOM 723 N N . ASP A 1 90 ? -18.748 -9.217 13.089 1.00 71.19 90 ASP A N 1
ATOM 724 C CA . ASP A 1 90 ? -19.100 -10.013 11.905 1.00 71.19 90 ASP A CA 1
ATOM 725 C C . ASP A 1 90 ? -18.111 -9.829 10.736 1.00 71.19 90 ASP A C 1
ATOM 727 O O . ASP A 1 90 ? -17.889 -10.743 9.948 1.00 71.19 90 ASP A O 1
ATOM 731 N N . SER A 1 91 ? -17.433 -8.683 10.667 1.00 73.31 91 SER A N 1
ATOM 732 C CA . SER A 1 91 ? -16.446 -8.351 9.635 1.00 73.31 91 SER A CA 1
ATOM 733 C C . SER A 1 91 ? -15.073 -8.980 9.901 1.00 73.31 91 SER A C 1
ATOM 735 O O . SER A 1 91 ? -14.200 -8.961 9.034 1.00 73.31 91 SER A O 1
ATOM 737 N N . THR A 1 92 ? -14.876 -9.563 11.088 1.00 70.81 92 THR A N 1
ATOM 738 C CA . THR A 1 92 ? -13.634 -10.248 11.489 1.00 70.81 92 THR A CA 1
ATOM 739 C C . THR A 1 92 ? -13.717 -11.771 11.409 1.00 70.81 92 THR A C 1
ATOM 741 O O . THR A 1 92 ? -12.710 -12.444 11.607 1.00 70.81 92 THR A O 1
ATOM 744 N N . GLU A 1 93 ? -14.881 -12.330 11.065 1.00 74.19 93 GLU A N 1
ATOM 745 C CA . GLU A 1 93 ? -15.086 -13.783 10.977 1.00 74.19 93 GLU A CA 1
ATOM 746 C C . GLU A 1 93 ? -14.162 -14.449 9.938 1.00 74.19 93 GLU A C 1
ATOM 748 O O . GLU A 1 93 ? -13.734 -15.580 10.132 1.00 74.19 93 GLU A O 1
ATOM 753 N N . LEU A 1 94 ? -13.770 -13.722 8.884 1.00 63.28 94 LEU A N 1
ATOM 754 C CA . LEU A 1 94 ? -12.853 -14.195 7.836 1.00 63.28 94 LEU A CA 1
ATOM 755 C C . LEU A 1 94 ? -11.366 -14.204 8.240 1.00 63.28 94 LEU A C 1
ATOM 757 O O . LEU A 1 94 ? -10.530 -14.644 7.450 1.00 63.28 94 LEU A O 1
ATOM 761 N N . LEU A 1 95 ? -11.020 -13.671 9.416 1.00 65.38 95 LEU A N 1
ATOM 762 C CA . LEU A 1 95 ? -9.638 -13.562 9.902 1.00 65.38 95 LEU A CA 1
ATOM 763 C C . LEU A 1 95 ? -9.254 -14.672 10.901 1.00 65.38 95 LEU A C 1
ATOM 765 O O . LEU A 1 95 ? -8.106 -14.694 11.350 1.00 65.38 95 LEU A O 1
ATOM 769 N N . ASN A 1 96 ? -10.188 -15.572 11.231 1.00 56.09 96 ASN A N 1
ATOM 770 C CA . ASN A 1 96 ? -10.023 -16.695 12.165 1.00 56.09 96 ASN A CA 1
ATOM 771 C C . ASN A 1 96 ? -10.076 -18.049 11.444 1.00 56.09 96 ASN A C 1
ATOM 773 O O . ASN A 1 96 ? -9.492 -19.013 11.991 1.00 56.09 96 ASN A O 1
#

pLDDT: mean 81.43, std 16.53, range [40.62, 97.94]

Foldseek 3Di:
DDDDDDPPPPPPPPDPPPPDQDWDWDDDPVVRDIDTDSDAWDWDWDWDADPQGIKIKIKTKDDDPDPPPDPPDMDIDMDIDDDPPNDDPVNCPVVD

Solvent-accessible surface area (backbone atoms only — not comparable to full-atom values): 6491 Å² total; per-residue (Å²): 140,82,80,91,79,88,80,77,80,78,77,76,78,78,66,80,80,75,79,72,74,65,66,42,82,45,73,43,77,90,76,72,44,73,49,73,34,69,62,77,68,46,77,48,75,49,73,48,85,48,101,71,41,57,37,38,40,41,38,36,37,33,64,78,88,54,86,91,46,69,97,81,54,68,49,76,52,73,54,68,50,70,32,85,84,61,65,57,75,80,76,48,62,89,79,115

Sequence (96 aa):
MRHCLFIFLLTVAAGPLAAQQKWKDFQSFEGHFRVSAPGEFREKTDSIETPVGKLAYHVFFYQPEVKDSADNLIYMVSYCDYPPFALDADSTELLN

Secondary structure (DSSP, 8-state):
-----------------------EEEEETTTTEEEEESSPPEEEEEEEEETTEEEEEEEEEE----TTS-TT--EEEEEEEPPTT-S-GGGGGGG-

Radius of gyration: 26.26 Å; Cα contacts (8 Å, |Δi|>4): 103; chains: 1; bounding box: 72×37×70 Å